Protein AF-A0A2V6Z4F8-F1 (afdb_monomer)

Foldseek 3Di:
DDDDDPVVVLVVVLVLLVVLLLQLQLALDDPSHSCVVSVHDSVVSVVSCVVSVPDSVVSNDD

Nearest PDB structures (foldseek):
  6fal-assembly1_A  TM=3.941E-01  e=3.423E+00  Escherichia coli
  3mcz-assembly1_B  TM=4.502E-01  e=4.923E+00  Burkholderia thailandensis E264
  6kon-assembly1_F  TM=4.179E-01  e=4.923E+00  Mycobacterium tuberculosis H37Rv
  7amt-assembly1_A  TM=5.573E-01  e=9.583E+00  Vibrio alginolyticus

pLDDT: mean 78.02, std 12.67, range [40.19, 88.25]

Solvent-accessible surface area (backbone atoms only — not comparable to full-atom values): 3536 Å² total; per-residue (Å²): 135,84,81,85,63,88,71,45,59,68,53,50,52,47,50,54,50,51,52,26,20,50,78,26,43,28,29,51,65,61,91,71,8,17,15,56,71,72,72,42,55,45,71,55,42,53,50,50,32,62,76,69,67,54,67,51,67,78,33,34,70,129

Structure (mmCIF, N/CA/C/O backbone):
data_AF-A0A2V6Z4F8-F1
#
_entry.id   AF-A0A2V6Z4F8-F1
#
loop_
_atom_site.group_PDB
_atom_site.id
_atom_site.type_symbol
_atom_site.label_atom_id
_atom_site.label_alt_id
_atom_site.label_comp_id
_atom_site.label_asym_id
_atom_site.label_entity_id
_atom_site.label_seq_id
_atom_site.pdbx_PDB_ins_code
_atom_site.Cartn_x
_atom_site.Cartn_y
_atom_site.Cartn_z
_atom_site.occupancy
_atom_site.B_iso_or_equiv
_atom_site.auth_seq_id
_atom_site.auth_comp_id
_atom_site.auth_asym_id
_atom_site.auth_atom_id
_atom_site.pdbx_PDB_model_num
ATOM 1 N N . MET A 1 1 ? -32.026 -7.585 -7.254 1.00 40.19 1 MET A N 1
ATOM 2 C CA . MET A 1 1 ? -30.804 -7.939 -6.493 1.00 40.19 1 MET A CA 1
ATOM 3 C C . MET A 1 1 ? -29.867 -6.736 -6.538 1.00 40.19 1 MET A C 1
ATOM 5 O O . MET A 1 1 ? -29.958 -5.969 -7.483 1.00 40.19 1 MET A O 1
ATOM 9 N N . ALA A 1 2 ? -29.145 -6.492 -5.448 1.00 45.59 2 ALA A N 1
ATOM 10 C CA . ALA A 1 2 ? -28.891 -5.174 -4.865 1.00 45.59 2 ALA A CA 1
ATOM 11 C C . ALA A 1 2 ? -28.067 -4.153 -5.677 1.00 45.59 2 ALA A C 1
ATOM 13 O O . ALA A 1 2 ? -27.201 -4.488 -6.478 1.00 45.59 2 ALA A O 1
ATOM 14 N N . SER A 1 3 ? -28.377 -2.891 -5.364 1.00 42.97 3 SER A N 1
ATOM 15 C CA . SER A 1 3 ? -27.702 -1.638 -5.696 1.00 42.97 3 SER A CA 1
ATOM 16 C C . SER A 1 3 ? -26.177 -1.739 -5.759 1.00 42.97 3 SER A C 1
ATOM 18 O O . SER A 1 3 ? -25.538 -2.202 -4.818 1.00 42.97 3 SER A O 1
ATOM 20 N N . LEU A 1 4 ? -25.611 -1.202 -6.839 1.00 53.44 4 LEU A N 1
ATOM 21 C CA . LEU A 1 4 ? -24.192 -0.899 -7.008 1.00 53.44 4 LEU A CA 1
ATOM 22 C C . LEU A 1 4 ? -23.710 -0.023 -5.835 1.00 53.44 4 LEU A C 1
ATOM 24 O O . LEU A 1 4 ? -24.210 1.095 -5.682 1.00 53.44 4 LEU A O 1
ATOM 28 N N . PRO A 1 5 ? -22.759 -0.473 -5.000 1.00 52.75 5 PRO A N 1
ATOM 29 C CA . PRO A 1 5 ? -22.168 0.376 -3.985 1.00 52.75 5 PRO A CA 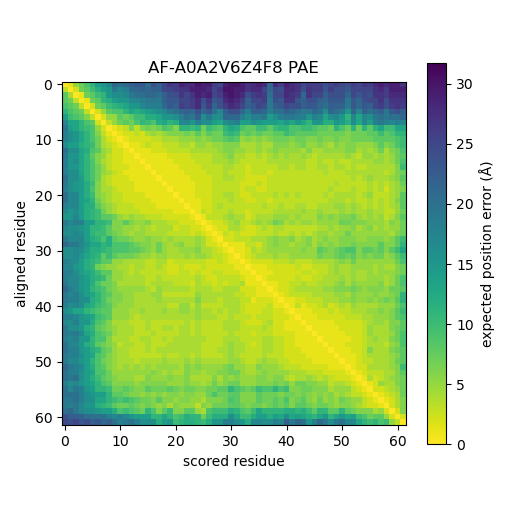1
ATOM 30 C C . PRO A 1 5 ? -20.904 1.005 -4.570 1.00 52.75 5 PRO A C 1
ATOM 32 O O . PRO A 1 5 ? -19.810 0.449 -4.479 1.00 52.75 5 PRO A O 1
ATOM 35 N N . THR A 1 6 ? -21.027 2.203 -5.134 1.00 53.75 6 THR A N 1
ATOM 36 C CA . THR A 1 6 ? -19.901 3.037 -5.601 1.00 53.75 6 THR A CA 1
ATOM 37 C C . THR A 1 6 ? -18.899 3.390 -4.484 1.00 53.75 6 THR A C 1
ATOM 39 O O . THR A 1 6 ? -17.830 3.918 -4.765 1.00 53.75 6 THR A O 1
ATOM 42 N N . GLY A 1 7 ? -19.200 3.049 -3.223 1.00 56.53 7 GLY A N 1
ATOM 43 C CA . GLY A 1 7 ? -18.284 3.128 -2.079 1.00 56.53 7 GLY A CA 1
ATOM 44 C C . GLY A 1 7 ? -17.356 1.917 -1.878 1.00 56.53 7 GLY A C 1
ATOM 45 O O . GLY A 1 7 ? -16.487 1.973 -1.013 1.00 56.53 7 GLY A O 1
ATOM 46 N N . THR A 1 8 ? -17.499 0.831 -2.648 1.00 60.50 8 THR A N 1
ATOM 47 C CA . THR A 1 8 ? -16.672 -0.383 -2.468 1.00 60.50 8 THR A CA 1
ATOM 48 C C . THR A 1 8 ? -15.312 -0.319 -3.145 1.00 60.50 8 THR A C 1
ATOM 50 O O . THR A 1 8 ? -14.379 -0.918 -2.631 1.00 60.50 8 THR A O 1
ATOM 53 N N . LEU A 1 9 ? -15.150 0.429 -4.240 1.00 67.25 9 LEU A N 1
ATOM 54 C CA . LEU A 1 9 ? -13.885 0.450 -4.987 1.00 67.25 9 LEU A CA 1
ATOM 55 C C . LEU A 1 9 ? -12.728 1.003 -4.147 1.00 6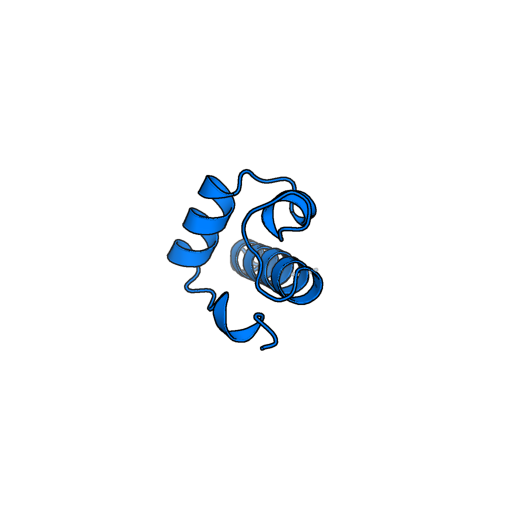7.25 9 LEU A C 1
ATOM 57 O O . LEU A 1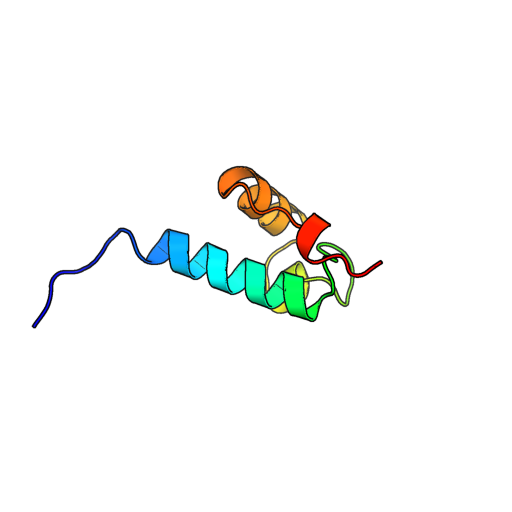 9 ? -11.689 0.362 -4.043 1.00 67.25 9 LEU A O 1
ATOM 61 N N . ALA A 1 10 ? -12.938 2.128 -3.460 1.00 69.69 10 ALA A N 1
ATOM 62 C CA . ALA A 1 10 ? -11.914 2.714 -2.593 1.00 69.69 10 ALA A CA 1
ATOM 63 C C . ALA A 1 10 ? -11.610 1.839 -1.361 1.00 69.69 10 ALA A C 1
ATOM 65 O O . ALA A 1 10 ? -10.468 1.783 -0.904 1.00 69.69 10 ALA A O 1
ATOM 66 N N . ALA A 1 11 ? -12.622 1.146 -0.827 1.00 76.56 11 ALA A N 1
ATOM 67 C CA . ALA A 1 11 ? -12.451 0.209 0.282 1.00 76.56 11 ALA A CA 1
ATOM 68 C C . 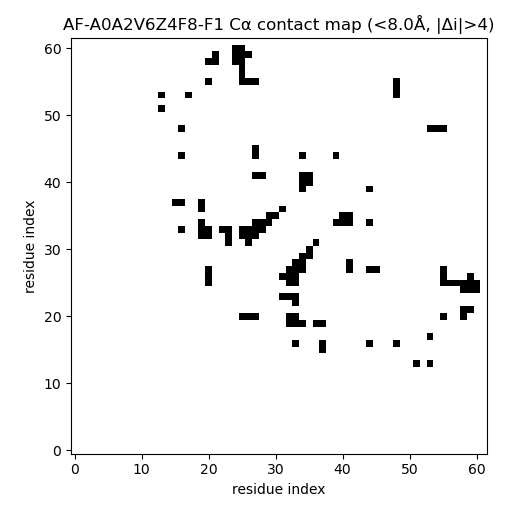ALA A 1 11 ? -11.701 -1.058 -0.158 1.00 76.56 11 ALA A C 1
ATOM 70 O O . ALA A 1 11 ? -10.809 -1.518 0.544 1.00 76.56 11 ALA A O 1
ATOM 71 N N . HIS A 1 12 ? -12.003 -1.571 -1.348 1.00 81.19 12 HIS A N 1
ATOM 72 C CA . HIS A 1 12 ? -11.332 -2.720 -1.943 1.00 81.19 12 HIS A CA 1
ATOM 73 C C . HIS A 1 12 ? -9.883 -2.392 -2.320 1.00 81.19 12 HIS A C 1
ATOM 75 O O . HIS A 1 12 ? -8.983 -3.201 -2.113 1.00 81.19 12 HIS A O 1
ATOM 81 N N . GLU A 1 13 ? -9.625 -1.188 -2.838 1.00 81.94 13 GLU A N 1
ATOM 82 C CA . GLU A 1 13 ? -8.262 -0.708 -3.073 1.00 81.94 13 GLU A CA 1
ATOM 83 C C . GLU A 1 13 ? -7.470 -0.609 -1.771 1.00 81.94 13 GLU A C 1
ATOM 85 O O . GLU A 1 13 ? -6.319 -1.041 -1.739 1.00 81.94 13 GLU A O 1
ATOM 90 N N . LYS A 1 14 ? -8.073 -0.081 -0.696 1.00 84.06 14 LYS A N 1
ATOM 91 C CA . LYS A 1 14 ? -7.457 -0.097 0.636 1.00 84.06 14 LYS A CA 1
ATOM 92 C C . LYS A 1 14 ? -7.118 -1.511 1.075 1.00 84.06 14 LYS A C 1
ATOM 94 O O . LYS A 1 14 ? -5.953 -1.762 1.352 1.00 84.06 14 LYS A O 1
ATOM 99 N N . ASP A 1 15 ? -8.091 -2.415 1.053 1.00 86.44 15 ASP A N 1
ATOM 100 C CA . ASP A 1 15 ? -7.920 -3.808 1.471 1.00 86.44 15 ASP A CA 1
ATOM 101 C C . ASP A 1 15 ? -6.793 -4.501 0.691 1.00 86.44 15 ASP A C 1
ATOM 103 O O . ASP A 1 15 ? -5.874 -5.066 1.280 1.00 86.44 15 ASP A O 1
ATOM 107 N N . THR A 1 16 ? -6.763 -4.321 -0.633 1.00 86.06 16 THR A N 1
ATOM 108 C CA . THR A 1 16 ? -5.703 -4.865 -1.499 1.00 86.06 16 THR A CA 1
ATOM 109 C C . THR A 1 16 ? -4.321 -4.326 -1.104 1.00 86.06 16 THR A C 1
ATOM 111 O O . THR A 1 16 ? -3.336 -5.067 -1.055 1.00 86.06 16 THR A O 1
ATOM 114 N N . ILE A 1 17 ? -4.228 -3.026 -0.806 1.00 85.94 17 ILE A N 1
ATOM 115 C CA . ILE A 1 17 ? -2.978 -2.384 -0.383 1.00 85.94 17 ILE A CA 1
ATOM 116 C C . ILE A 1 17 ? -2.579 -2.840 1.025 1.00 85.94 17 ILE A C 1
ATOM 118 O O . ILE A 1 17 ? -1.399 -3.085 1.263 1.00 85.94 17 ILE A O 1
ATOM 122 N N . GLU A 1 18 ? -3.523 -2.970 1.953 1.00 86.81 18 GLU A N 1
ATOM 123 C CA . GLU A 1 18 ? -3.298 -3.421 3.330 1.00 86.81 18 GLU A CA 1
ATOM 124 C C . GLU A 1 18 ? -2.871 -4.891 3.385 1.00 86.81 18 GLU A C 1
ATOM 126 O O . GLU A 1 18 ? -1.921 -5.222 4.099 1.00 86.81 18 GLU A O 1
ATOM 131 N N . ALA A 1 19 ? -3.476 -5.757 2.571 1.00 87.12 19 ALA A N 1
ATOM 132 C CA . ALA A 1 19 ? -3.065 -7.146 2.406 1.00 87.12 19 ALA A CA 1
ATOM 133 C C . ALA A 1 19 ? -1.628 -7.230 1.872 1.00 87.12 19 ALA A C 1
ATOM 135 O O . ALA A 1 19 ? -0.770 -7.888 2.465 1.00 87.12 19 ALA A O 1
ATOM 136 N N . ALA A 1 20 ? -1.319 -6.476 0.814 1.00 87.75 20 ALA A N 1
ATOM 137 C CA . ALA A 1 20 ? 0.027 -6.432 0.257 1.00 87.75 20 ALA A CA 1
ATOM 138 C C . ALA A 1 20 ? 1.059 -5.848 1.237 1.00 87.75 20 ALA A C 1
ATOM 140 O O . ALA A 1 20 ? 2.181 -6.347 1.323 1.00 87.75 20 ALA A O 1
ATOM 141 N N . LEU A 1 21 ? 0.694 -4.811 1.998 1.00 86.31 21 LEU A N 1
ATOM 142 C CA . LEU 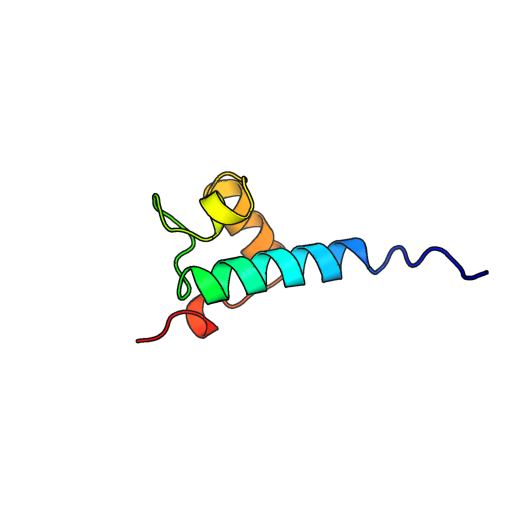A 1 21 ? 1.525 -4.235 3.058 1.00 86.31 21 LEU A CA 1
ATOM 143 C C . LEU A 1 21 ? 1.767 -5.231 4.188 1.00 86.31 21 LEU A C 1
ATOM 145 O O . LEU A 1 21 ? 2.895 -5.315 4.667 1.00 86.31 21 LEU A O 1
ATOM 149 N N . THR A 1 22 ? 0.746 -5.984 4.592 1.00 86.38 22 THR A N 1
ATOM 150 C CA . THR A 1 22 ? 0.843 -7.028 5.618 1.00 86.38 22 THR A CA 1
ATOM 151 C C . THR A 1 22 ? 1.822 -8.104 5.178 1.00 86.38 22 THR A C 1
ATOM 153 O O . THR A 1 22 ? 2.792 -8.392 5.880 1.00 86.38 22 THR A O 1
ATOM 156 N N . GLU A 1 23 ? 1.641 -8.635 3.970 1.00 86.00 23 GLU A N 1
ATOM 157 C CA . GLU A 1 23 ? 2.520 -9.678 3.463 1.00 86.00 23 GLU A CA 1
ATOM 158 C C . GLU A 1 23 ? 3.958 -9.188 3.216 1.00 86.00 23 GLU A C 1
ATOM 160 O O . GLU A 1 23 ? 4.920 -9.951 3.338 1.00 86.00 23 GLU A O 1
ATOM 165 N N . SER A 1 24 ? 4.129 -7.918 2.844 1.00 85.81 24 SER A N 1
ATOM 166 C CA . SER A 1 24 ? 5.442 -7.287 2.674 1.00 85.81 24 SER A CA 1
ATOM 167 C C . SER A 1 24 ? 5.998 -6.687 3.968 1.00 85.81 24 SER A C 1
ATOM 169 O O . SER A 1 24 ? 7.015 -5.995 3.919 1.00 85.81 24 SER A O 1
ATOM 171 N N . LYS A 1 25 ? 5.371 -6.932 5.128 1.00 83.75 25 LYS A N 1
ATOM 172 C CA . LYS A 1 25 ? 5.814 -6.433 6.443 1.00 83.75 25 LYS A CA 1
ATOM 173 C C . LYS A 1 25 ? 6.047 -4.914 6.450 1.00 83.75 25 LYS A C 1
ATOM 175 O O . LYS A 1 25 ? 7.100 -4.423 6.854 1.00 83.75 25 LYS A O 1
ATOM 180 N N . GLY A 1 26 ? 5.101 -4.153 5.901 1.00 84.12 26 GLY A N 1
ATOM 181 C CA . GLY A 1 26 ? 5.149 -2.689 5.810 1.00 84.12 26 GLY A CA 1
ATOM 182 C C . GLY A 1 26 ? 6.149 -2.143 4.790 1.00 84.12 26 GLY A C 1
ATOM 183 O O . GLY A 1 26 ? 6.371 -0.928 4.716 1.00 84.12 26 GLY A O 1
ATOM 184 N N . ARG A 1 27 ? 6.760 -3.010 3.977 1.00 85.62 27 ARG A N 1
ATOM 185 C CA . ARG A 1 27 ? 7.682 -2.608 2.918 1.00 85.62 27 ARG A CA 1
ATOM 186 C C . ARG A 1 27 ? 6.902 -2.203 1.674 1.00 85.62 27 ARG A C 1
ATOM 188 O O . ARG A 1 27 ? 6.329 -3.036 0.990 1.00 85.62 27 ARG A O 1
ATOM 195 N N . VAL A 1 28 ? 6.908 -0.911 1.360 1.00 82.75 28 VAL A N 1
ATOM 196 C CA . VAL A 1 28 ? 6.264 -0.372 0.146 1.00 82.75 28 VAL A CA 1
ATOM 197 C C . VAL A 1 28 ? 7.156 -0.529 -1.085 1.00 82.75 28 VAL A C 1
ATOM 199 O O . VAL A 1 28 ? 6.658 -0.832 -2.162 1.00 82.75 28 VAL A O 1
ATOM 202 N N . SER A 1 29 ? 8.471 -0.355 -0.914 1.00 77.56 29 SER A N 1
ATOM 203 C CA . SER A 1 29 ? 9.452 -0.289 -2.002 1.00 77.56 29 SER A CA 1
ATOM 204 C C . SER A 1 29 ? 10.461 -1.445 -1.967 1.00 77.56 29 SER A C 1
ATOM 206 O O . SER A 1 29 ? 10.855 -1.929 -0.898 1.00 77.56 29 SER A O 1
ATOM 208 N N . GLY A 1 30 ? 10.903 -1.860 -3.154 1.00 79.25 30 GLY A N 1
ATOM 209 C CA . GLY A 1 30 ? 11.857 -2.943 -3.385 1.00 79.25 30 GLY A CA 1
ATOM 210 C C . GLY A 1 30 ? 11.221 -4.183 -4.027 1.00 79.25 30 GLY A C 1
ATOM 211 O O . GLY A 1 30 ? 9.999 -4.260 -4.134 1.00 79.25 30 GLY A O 1
ATOM 212 N N . PRO A 1 31 ? 12.038 -5.176 -4.421 1.00 78.25 31 PRO A N 1
ATOM 213 C CA . PRO A 1 31 ? 11.569 -6.367 -5.136 1.00 78.25 31 PRO A CA 1
ATOM 214 C C . PRO A 1 31 ? 10.521 -7.171 -4.351 1.00 78.25 31 PRO A C 1
ATOM 216 O O . PRO A 1 31 ? 9.619 -7.740 -4.949 1.00 78.25 31 PRO A O 1
ATOM 219 N N . PHE A 1 32 ? 10.576 -7.133 -3.015 1.00 79.44 32 PHE A N 1
ATOM 220 C CA . PHE A 1 32 ? 9.614 -7.786 -2.114 1.00 79.44 32 PHE A CA 1
ATOM 221 C C . PHE A 1 32 ? 8.578 -6.818 -1.509 1.00 79.44 32 PHE A C 1
ATOM 223 O O . PHE A 1 32 ? 7.952 -7.118 -0.490 1.00 79.44 32 PHE A O 1
ATOM 230 N N . GLY A 1 33 ? 8.444 -5.614 -2.069 1.00 86.94 33 GLY A N 1
ATOM 231 C CA . GLY A 1 33 ? 7.523 -4.596 -1.575 1.00 86.94 33 GLY A CA 1
ATOM 232 C C . GLY A 1 33 ? 6.070 -4.854 -1.974 1.00 86.94 33 GLY A C 1
ATOM 233 O O . GLY A 1 33 ? 5.783 -5.531 -2.960 1.00 86.94 33 GLY A O 1
ATOM 234 N N . ALA A 1 34 ? 5.151 -4.240 -1.233 1.00 87.81 34 ALA A N 1
ATOM 235 C CA . ALA A 1 34 ? 3.722 -4.272 -1.509 1.00 87.81 34 ALA A CA 1
ATOM 236 C C . ALA A 1 34 ? 3.406 -3.749 -2.921 1.00 87.81 34 ALA A C 1
ATOM 238 O O . ALA A 1 34 ? 2.474 -4.226 -3.556 1.00 87.81 34 ALA A O 1
ATOM 239 N N . ALA A 1 35 ? 4.213 -2.820 -3.448 1.00 87.19 35 ALA A N 1
ATOM 240 C CA . ALA A 1 35 ? 4.061 -2.290 -4.803 1.00 87.19 35 ALA A CA 1
ATOM 241 C C . ALA A 1 35 ? 4.141 -3.397 -5.862 1.00 87.19 35 ALA A C 1
ATOM 243 O O . ALA A 1 35 ? 3.266 -3.498 -6.718 1.00 87.19 35 ALA A O 1
ATOM 244 N N . THR A 1 36 ? 5.129 -4.285 -5.734 1.00 87.19 36 THR A N 1
ATOM 245 C CA . THR A 1 36 ? 5.305 -5.438 -6.622 1.00 87.19 36 THR A CA 1
ATOM 246 C C . THR A 1 36 ? 4.142 -6.420 -6.505 1.00 87.19 36 THR A C 1
ATOM 248 O O . THR A 1 36 ? 3.689 -6.941 -7.517 1.00 87.19 36 THR A O 1
ATOM 251 N N . ARG A 1 37 ? 3.616 -6.637 -5.290 1.00 85.25 37 ARG A N 1
ATOM 252 C CA . ARG A 1 37 ? 2.477 -7.542 -5.056 1.00 85.25 37 ARG A CA 1
ATOM 253 C C . ARG A 1 37 ? 1.180 -7.042 -5.679 1.00 85.25 37 ARG A C 1
ATOM 255 O O . ARG A 1 37 ? 0.446 -7.821 -6.270 1.00 85.25 37 ARG A O 1
ATOM 262 N N . VAL A 1 38 ? 0.913 -5.743 -5.556 1.00 83.31 38 VAL A N 1
ATOM 263 C CA . VAL A 1 38 ? -0.273 -5.101 -6.147 1.00 83.31 38 VAL A CA 1
ATOM 264 C C . VAL A 1 38 ? -0.072 -4.837 -7.650 1.00 83.31 38 VAL A C 1
ATOM 266 O O . VAL A 1 38 ? -1.021 -4.501 -8.350 1.00 83.31 38 VAL A O 1
ATOM 269 N N . GLY A 1 39 ? 1.151 -4.990 -8.172 1.00 84.06 39 GLY A N 1
ATOM 270 C CA . GLY A 1 39 ? 1.466 -4.772 -9.586 1.00 84.06 39 GLY A CA 1
ATOM 271 C C . GLY A 1 39 ? 1.473 -3.296 -9.991 1.00 84.06 39 GLY A C 1
ATOM 272 O O . GLY A 1 39 ? 1.260 -2.969 -11.156 1.00 84.06 39 GLY A O 1
ATOM 273 N N . VAL A 1 40 ? 1.700 -2.389 -9.038 1.00 87.31 40 VAL A N 1
ATOM 274 C CA . VAL A 1 40 ? 1.764 -0.943 -9.284 1.00 87.31 40 VAL A CA 1
ATOM 275 C C . VAL A 1 40 ? 3.168 -0.406 -8.998 1.00 87.31 40 VAL A C 1
ATOM 277 O O . VAL A 1 40 ? 3.885 -0.957 -8.162 1.00 87.31 40 VAL A O 1
ATOM 280 N N . PRO A 1 41 ? 3.581 0.707 -9.627 1.00 87.56 41 PRO A N 1
ATOM 281 C CA . PRO A 1 41 ? 4.829 1.371 -9.271 1.00 87.56 41 PRO A CA 1
ATOM 282 C C . PRO A 1 41 ? 4.840 1.765 -7.792 1.00 87.56 41 PRO A C 1
ATOM 284 O O . PRO A 1 41 ? 3.815 2.195 -7.256 1.00 87.56 41 PRO A O 1
ATOM 287 N N . ALA A 1 42 ? 6.007 1.717 -7.144 1.00 86.06 42 ALA A N 1
ATOM 288 C CA . ALA A 1 42 ? 6.150 2.173 -5.758 1.00 86.06 42 ALA A CA 1
ATOM 289 C C . ALA A 1 42 ? 5.661 3.621 -5.573 1.00 86.06 42 ALA A C 1
ATOM 291 O O . ALA A 1 42 ? 4.951 3.904 -4.614 1.00 86.06 42 ALA A O 1
ATOM 292 N N . SER A 1 43 ? 5.931 4.507 -6.538 1.00 86.88 43 SER A N 1
ATOM 293 C CA . SER A 1 43 ? 5.449 5.896 -6.533 1.00 86.88 43 SER A CA 1
ATOM 294 C C . SER A 1 43 ? 3.918 6.000 -6.578 1.00 86.88 43 SER A C 1
ATOM 296 O O . SER A 1 43 ? 3.326 6.832 -5.885 1.00 86.88 43 SER A O 1
ATOM 298 N N . THR A 1 44 ? 3.258 5.128 -7.348 1.00 88.25 44 THR A N 1
ATOM 299 C CA . THR A 1 44 ? 1.791 5.050 -7.409 1.00 88.25 44 THR A CA 1
ATOM 300 C C . THR A 1 44 ? 1.234 4.508 -6.104 1.00 88.25 44 THR A C 1
ATOM 302 O O . THR A 1 44 ? 0.293 5.081 -5.557 1.00 88.25 44 THR A O 1
ATOM 305 N N . LEU A 1 45 ? 1.839 3.447 -5.564 1.00 87.44 45 LEU A N 1
ATOM 306 C CA . LEU A 1 45 ? 1.426 2.889 -4.284 1.00 87.44 45 LEU A CA 1
ATOM 307 C C . LEU A 1 45 ? 1.584 3.911 -3.154 1.00 87.44 45 LEU A C 1
ATOM 309 O O . LEU A 1 45 ? 0.678 4.066 -2.347 1.00 87.44 45 LEU A O 1
ATOM 313 N N . GLU A 1 46 ? 2.685 4.662 -3.114 1.00 85.44 46 GLU A N 1
ATOM 314 C CA . GLU A 1 46 ? 2.886 5.734 -2.133 1.00 85.44 46 GLU A CA 1
ATOM 315 C C . GLU A 1 46 ? 1.844 6.845 -2.255 1.00 85.44 46 GLU A C 1
ATOM 317 O O . GLU A 1 46 ? 1.368 7.351 -1.236 1.00 85.44 46 GLU A O 1
ATOM 322 N N . SER A 1 47 ? 1.453 7.191 -3.482 1.00 87.38 47 SER A N 1
ATOM 323 C CA . SER A 1 47 ? 0.394 8.172 -3.736 1.00 87.38 47 SER A CA 1
ATOM 324 C C . SER A 1 47 ? -0.962 7.658 -3.250 1.00 87.38 47 SER A C 1
ATOM 326 O O . SER A 1 47 ? -1.664 8.382 -2.547 1.00 87.38 47 SER A O 1
ATOM 328 N N . LYS A 1 48 ? -1.296 6.387 -3.522 1.00 85.25 48 LYS A N 1
ATOM 329 C CA . LYS A 1 48 ? -2.515 5.737 -3.013 1.00 85.25 48 LYS A CA 1
ATOM 330 C C . LYS A 1 48 ? -2.517 5.634 -1.490 1.00 85.25 48 LYS A C 1
ATOM 332 O O . LYS A 1 48 ? -3.505 5.994 -0.868 1.00 85.25 48 LYS A O 1
ATOM 337 N N . ILE A 1 49 ? -1.407 5.230 -0.874 1.00 85.06 49 ILE A N 1
ATOM 338 C CA . ILE A 1 49 ? -1.243 5.163 0.587 1.00 85.06 49 ILE A CA 1
ATOM 339 C C . ILE A 1 49 ? -1.484 6.539 1.221 1.00 85.06 49 ILE A C 1
ATOM 341 O O . ILE A 1 49 ? -2.205 6.630 2.213 1.00 85.06 49 ILE A O 1
ATOM 345 N N . LYS A 1 50 ? -0.929 7.615 0.645 1.00 84.81 50 LYS A N 1
ATOM 346 C CA . LYS A 1 50 ? -1.173 8.990 1.112 1.00 84.81 50 LYS A CA 1
ATOM 347 C C . LYS A 1 50 ? -2.627 9.421 0.909 1.00 84.81 50 LYS A C 1
ATOM 349 O O . LYS A 1 50 ? -3.224 9.952 1.840 1.00 84.81 50 LYS A O 1
ATOM 354 N N . ALA A 1 51 ? -3.200 9.171 -0.269 1.00 86.38 51 ALA A N 1
ATOM 355 C CA . ALA A 1 51 ? -4.577 9.539 -0.603 1.00 86.38 51 ALA A CA 1
ATOM 356 C C . ALA A 1 51 ? -5.603 8.815 0.284 1.00 86.38 51 ALA A C 1
ATOM 358 O O . ALA A 1 51 ? -6.567 9.412 0.755 1.00 86.38 51 ALA A O 1
ATOM 359 N N . LEU A 1 52 ? -5.352 7.538 0.564 1.00 82.75 52 LEU A N 1
ATOM 360 C CA . LEU A 1 52 ? -6.198 6.669 1.374 1.00 82.75 52 LEU A CA 1
ATOM 361 C C . LEU A 1 52 ? -5.868 6.756 2.876 1.00 82.75 52 LEU A C 1
ATOM 363 O O . LEU A 1 52 ? -6.570 6.150 3.684 1.00 82.75 52 LEU A O 1
ATOM 367 N N . LYS A 1 53 ? -4.839 7.520 3.273 1.00 82.25 53 LYS A N 1
ATOM 368 C CA . LYS A 1 53 ? -4.334 7.609 4.656 1.00 82.25 53 LYS A CA 1
ATOM 369 C C . LYS A 1 53 ? -4.072 6.226 5.274 1.00 82.2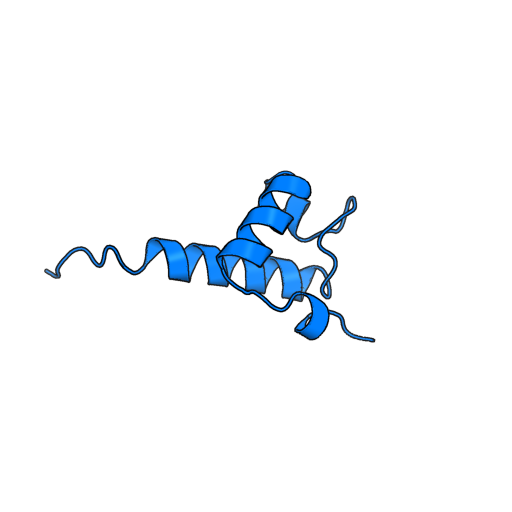5 53 LYS A C 1
ATOM 371 O O . LYS A 1 53 ? -4.536 5.931 6.370 1.00 82.25 53 LYS A O 1
ATOM 376 N N . ILE A 1 54 ? -3.373 5.361 4.542 1.00 83.75 54 ILE A N 1
ATOM 377 C CA . ILE A 1 54 ? -2.992 4.026 5.022 1.00 83.75 54 ILE A CA 1
ATOM 378 C C . ILE A 1 54 ? -1.683 4.137 5.810 1.00 83.75 54 ILE A C 1
ATOM 380 O O . ILE A 1 54 ? -0.658 4.591 5.296 1.00 83.75 54 ILE A O 1
ATOM 384 N N . ASP A 1 55 ? -1.678 3.673 7.055 1.00 80.00 55 ASP A N 1
ATOM 385 C CA . ASP A 1 55 ? -0.478 3.678 7.886 1.00 80.00 55 ASP A CA 1
ATOM 386 C C . ASP A 1 55 ? 0.427 2.480 7.579 1.00 80.00 55 ASP A C 1
ATOM 388 O O . ASP A 1 55 ? 0.461 1.487 8.304 1.00 80.00 55 ASP A O 1
ATOM 392 N N . LYS A 1 56 ? 1.264 2.605 6.538 1.00 75.12 56 LYS A N 1
ATOM 393 C CA . LYS A 1 56 ? 2.293 1.600 6.181 1.00 75.12 56 LYS A CA 1
ATOM 394 C C . LYS A 1 56 ? 3.209 1.192 7.347 1.00 75.12 56 LYS A C 1
ATOM 396 O O . LYS A 1 56 ? 3.794 0.114 7.331 1.00 75.12 56 LYS A O 1
ATOM 401 N N . ARG A 1 57 ? 3.343 2.060 8.360 1.00 74.56 57 ARG A N 1
ATOM 402 C CA . ARG A 1 57 ? 4.138 1.819 9.573 1.00 74.56 57 ARG A CA 1
ATOM 403 C C . ARG A 1 57 ? 3.498 0.807 10.521 1.00 74.56 57 ARG A C 1
ATOM 405 O O . ARG A 1 57 ? 4.244 0.145 11.226 1.00 74.56 57 ARG A O 1
ATOM 412 N N . ARG A 1 58 ? 2.167 0.651 10.520 1.00 76.75 58 ARG A N 1
ATOM 413 C CA . ARG A 1 58 ? 1.492 -0.371 11.340 1.00 76.75 58 ARG A CA 1
ATOM 414 C C . ARG A 1 58 ? 1.807 -1.790 10.88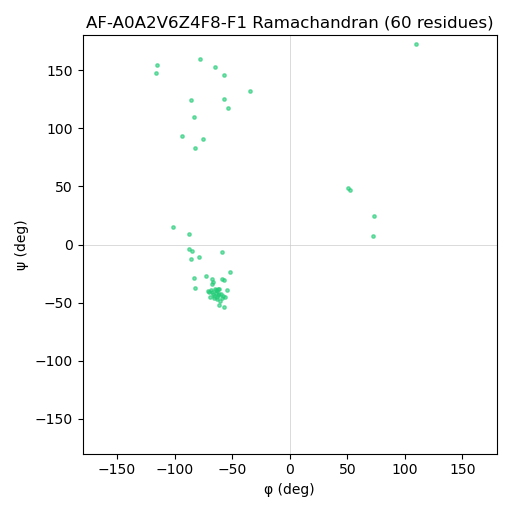0 1.00 76.75 58 ARG A C 1
ATOM 416 O O . ARG A 1 58 ? 1.843 -2.697 11.696 1.00 76.75 58 ARG A O 1
ATOM 423 N N . PHE A 1 59 ? 2.065 -1.956 9.588 1.00 78.62 59 PHE A N 1
ATOM 424 C CA . PHE A 1 59 ? 2.402 -3.245 8.984 1.00 78.62 59 PHE A CA 1
ATOM 425 C C . PHE A 1 59 ? 3.890 -3.575 9.080 1.00 78.62 59 PHE A C 1
ATOM 427 O O . PHE A 1 59 ? 4.296 -4.704 8.812 1.00 78.62 59 PHE A O 1
ATOM 434 N N . LYS A 1 60 ? 4.721 -2.590 9.437 1.00 70.25 60 LYS A N 1
ATOM 435 C CA . LYS A 1 60 ? 6.148 -2.793 9.638 1.00 70.25 60 LYS A CA 1
ATOM 436 C C . LYS A 1 60 ? 6.338 -3.509 10.975 1.00 70.25 60 LYS A C 1
ATOM 438 O O . LYS A 1 60 ? 6.432 -2.855 12.008 1.00 70.25 60 LYS A O 1
ATOM 443 N N . SER A 1 61 ? 6.358 -4.843 10.954 1.00 60.72 61 SER A N 1
ATOM 444 C CA . SER A 1 61 ? 6.888 -5.613 12.084 1.00 60.72 61 SER A CA 1
ATOM 445 C C . SER A 1 61 ? 8.323 -5.153 12.322 1.00 60.72 61 SER A C 1
ATOM 447 O O . SER A 1 61 ? 9.107 -5.100 11.370 1.00 60.72 61 SER A O 1
ATOM 449 N N . GLY A 1 62 ? 8.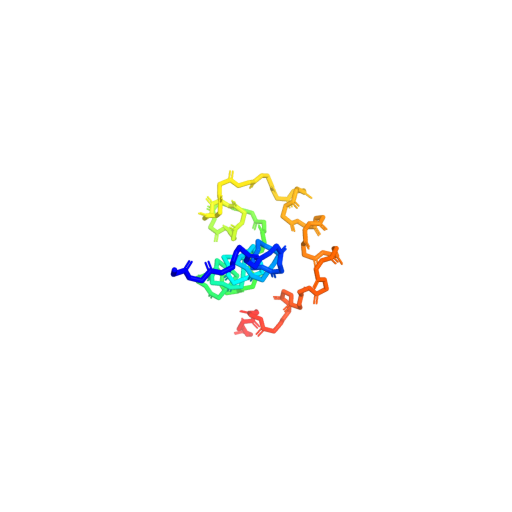600 -4.732 13.558 1.00 50.97 62 GLY A N 1
ATOM 450 C CA . GLY A 1 62 ? 9.932 -4.346 14.021 1.00 50.97 62 GLY A CA 1
ATOM 451 C C . GLY A 1 62 ? 10.972 -5.421 13.761 1.00 50.97 62 GLY A C 1
ATOM 452 O O . GLY A 1 62 ? 10.599 -6.617 13.789 1.00 50.97 62 GLY A O 1
#

Mean predicted aligned error: 7.47 Å

Radius of gyration: 12.5 Å; Cα contacts (8 Å, |Δi|>4): 66; chains: 1; bounding box: 43×19×24 Å

Secondary stru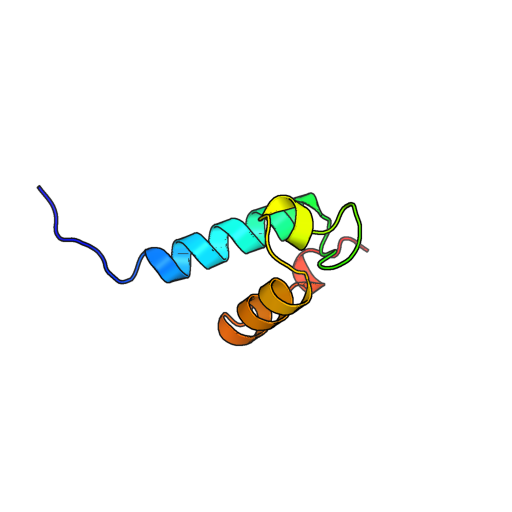cture (DSSP, 8-state):
-----TTHHHHHHHHHHHHHHHHTTT--SSTTSHHHHHTS-HHHHHHHHHHTT--TTTS---

Sequence (62 aa):
MASLPTGTLAAHEKDTIEAALTESKGRVSGPFGAATRVGVPASTLESKIKALKIDKRRFKSG